Protein AF-A0A842LHS6-F1 (afdb_monomer_lite)

Secondary structure (DSSP, 8-state):
---GGGGGG--SS----STTEETTEEGGGGHHHHHHHHHTT-HHHHHHHHHHHHHHHHHHHHHHT-PPPHHHHHHHHHHHHHHT-HHHHHHHHHHHT-

pLDDT: mean 85.71, std 18.54, range [38.88, 98.38]

Sequence (98 aa):
MRTFRDYGNYARGESMQGPGFLRGKHYTEYVEEVQNLKRTGRLDEAEKLLLKLVEAVEAEARAQGWGVAPWYYEQLAIIYRKRKDYAAEVAILKRYMS

Foldseek 3Di:
DDDPPVVPPPPDDDQPDAQQDDRSDGLVVCPVVLVVCVVVVVLVVSLVSLVVNQVSQVRNCVVVVHAGDCVSLVSQLVSCVVVVVVVSNVVSVVVNVD

Structure (mmCIF, N/CA/C/O backbone):
data_AF-A0A842LHS6-F1
#
_entry.id   AF-A0A842LHS6-F1
#
loop_
_atom_site.group_PDB
_atom_site.id
_atom_site.type_symbol
_atom_site.label_atom_id
_atom_site.label_alt_id
_atom_site.label_comp_id
_atom_site.label_asym_id
_atom_site.label_entity_id
_atom_site.label_seq_id
_atom_site.pdbx_PDB_ins_code
_atom_site.Cartn_x
_atom_site.Cartn_y
_atom_site.Cartn_z
_atom_site.occupancy
_atom_site.B_iso_or_equiv
_atom_site.auth_seq_id
_atom_site.auth_comp_id
_atom_site.auth_asym_id
_atom_site.auth_atom_id
_atom_site.pdbx_PDB_model_num
ATOM 1 N N . MET A 1 1 ? 26.429 -2.969 -8.461 1.00 38.88 1 MET A N 1
ATOM 2 C CA . MET A 1 1 ? 25.440 -2.593 -7.430 1.00 38.88 1 MET A CA 1
ATOM 3 C C . MET A 1 1 ? 25.298 -1.078 -7.485 1.00 38.88 1 MET A C 1
ATOM 5 O O . MET A 1 1 ? 26.227 -0.392 -7.082 1.00 38.88 1 MET A O 1
ATOM 9 N N . ARG A 1 2 ? 24.254 -0.557 -8.142 1.00 41.84 2 ARG A N 1
ATOM 10 C CA . ARG A 1 2 ? 24.087 0.893 -8.357 1.00 41.84 2 ARG A CA 1
ATOM 11 C C . ARG A 1 2 ? 23.369 1.493 -7.153 1.00 41.84 2 ARG A C 1
ATOM 13 O O . ARG A 1 2 ? 22.355 0.953 -6.722 1.00 41.84 2 ARG A O 1
ATOM 20 N N . THR A 1 3 ? 23.953 2.529 -6.565 1.00 39.41 3 THR A N 1
ATOM 21 C CA . THR A 1 3 ? 23.473 3.155 -5.329 1.00 39.41 3 THR A CA 1
ATOM 22 C C . THR A 1 3 ? 22.676 4.419 -5.647 1.00 39.41 3 THR A C 1
ATOM 24 O O . THR A 1 3 ? 22.804 5.005 -6.718 1.00 39.41 3 THR A O 1
ATOM 27 N N . PHE A 1 4 ? 21.861 4.846 -4.680 1.00 46.59 4 PHE A N 1
ATOM 28 C CA . PHE A 1 4 ? 20.936 5.993 -4.672 1.00 46.59 4 PHE A CA 1
ATOM 29 C C . PHE A 1 4 ? 21.477 7.325 -5.252 1.00 46.59 4 PHE A C 1
ATOM 31 O O . PHE A 1 4 ? 20.706 8.237 -5.534 1.00 46.59 4 PHE A O 1
ATOM 38 N N . ARG A 1 5 ? 22.792 7.447 -5.476 1.00 41.91 5 ARG A N 1
ATOM 39 C CA . ARG A 1 5 ? 23.451 8.632 -6.040 1.00 41.91 5 ARG A CA 1
ATOM 40 C C . ARG A 1 5 ? 23.254 8.803 -7.553 1.00 41.91 5 ARG A C 1
ATOM 42 O O . ARG A 1 5 ? 23.401 9.918 -8.043 1.00 41.91 5 ARG A O 1
ATOM 49 N N . ASP A 1 6 ? 22.866 7.748 -8.268 1.00 43.91 6 ASP A N 1
ATOM 50 C CA . ASP A 1 6 ? 22.688 7.786 -9.730 1.00 43.91 6 ASP A CA 1
ATOM 51 C C . ASP A 1 6 ? 21.351 8.416 -10.183 1.00 43.91 6 ASP A C 1
ATOM 53 O O . ASP A 1 6 ? 21.187 8.734 -11.358 1.00 43.91 6 ASP A O 1
ATOM 57 N N . TYR A 1 7 ? 20.406 8.673 -9.269 1.00 53.66 7 TYR A N 1
ATOM 58 C CA . TYR A 1 7 ? 19.126 9.328 -9.593 1.00 53.66 7 TYR A CA 1
ATOM 59 C C . TYR A 1 7 ? 19.205 10.864 -9.667 1.00 53.66 7 TYR A C 1
ATOM 61 O O . TYR A 1 7 ? 18.253 11.513 -10.094 1.00 53.66 7 TYR A O 1
ATOM 69 N N . GLY A 1 8 ? 20.338 11.468 -9.295 1.00 43.25 8 GLY A N 1
ATOM 70 C CA . GLY A 1 8 ? 20.514 12.926 -9.235 1.00 43.25 8 GLY A CA 1
ATOM 71 C C . GLY A 1 8 ? 20.730 13.642 -10.577 1.00 43.25 8 GLY A C 1
ATOM 72 O O . GLY A 1 8 ? 21.067 14.821 -10.561 1.00 43.25 8 GLY A O 1
ATOM 73 N N . ASN A 1 9 ? 20.585 12.966 -11.724 1.00 42.94 9 ASN A N 1
ATOM 74 C CA . ASN A 1 9 ? 20.978 13.500 -13.040 1.00 42.94 9 ASN A CA 1
ATOM 75 C C . ASN A 1 9 ? 19.923 13.360 -14.156 1.00 42.94 9 ASN A C 1
ATOM 77 O O . ASN A 1 9 ? 20.268 13.363 -15.334 1.00 42.94 9 ASN A O 1
ATOM 81 N N . TYR A 1 10 ? 18.631 13.293 -13.825 1.00 51.19 10 TYR A N 1
ATOM 82 C CA . TYR A 1 10 ? 17.553 13.375 -14.825 1.00 51.19 10 TYR A CA 1
ATOM 83 C C . TYR A 1 10 ? 16.900 14.760 -14.823 1.00 51.19 10 TYR A C 1
ATOM 85 O O . TYR A 1 10 ? 15.727 14.926 -14.503 1.00 51.19 10 TYR A O 1
ATOM 93 N N . ALA A 1 11 ? 17.673 15.784 -15.183 1.00 53.75 11 ALA A N 1
ATOM 94 C CA . ALA A 1 11 ? 17.123 17.082 -15.554 1.00 53.75 11 ALA A CA 1
ATOM 95 C C . ALA A 1 11 ? 16.972 17.148 -17.081 1.00 53.75 11 ALA A C 1
ATOM 97 O O . ALA A 1 11 ? 17.951 17.439 -17.767 1.00 53.75 11 ALA A O 1
ATOM 98 N N . ARG A 1 12 ? 15.759 16.874 -17.594 1.00 45.34 12 ARG A N 1
ATOM 99 C CA . ARG A 1 12 ? 15.101 17.533 -18.751 1.00 45.34 12 ARG A CA 1
ATOM 100 C C . ARG A 1 12 ? 13.874 16.734 -19.223 1.00 45.34 12 ARG A C 1
ATOM 102 O O . ARG A 1 12 ? 14.008 15.705 -19.862 1.00 45.34 12 ARG A O 1
ATOM 109 N N . GLY A 1 13 ? 12.683 17.274 -18.965 1.00 40.09 13 GLY A N 1
ATOM 110 C CA . GLY A 1 13 ? 11.588 17.336 -19.946 1.00 40.09 13 GLY A CA 1
ATOM 111 C C . GLY A 1 13 ? 10.873 16.065 -20.419 1.00 40.09 13 GLY A C 1
ATOM 112 O O . GLY A 1 13 ? 9.929 16.213 -21.189 1.00 40.09 13 GLY A O 1
ATOM 113 N N . GLU A 1 14 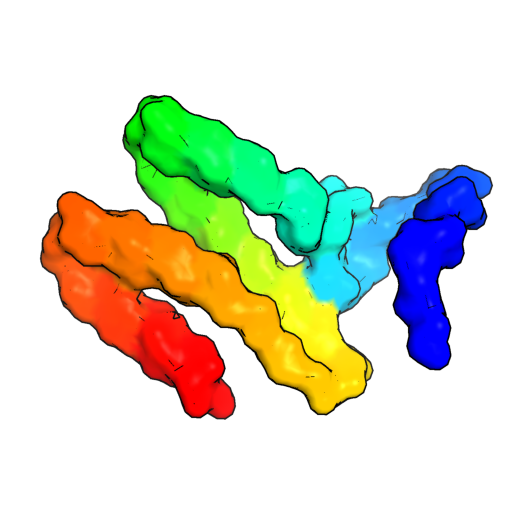? 11.234 14.863 -19.982 1.00 44.41 14 GLU A N 1
ATOM 114 C CA . GLU A 1 14 ? 10.473 13.653 -20.304 1.00 44.41 14 GLU A CA 1
ATOM 115 C C . GLU A 1 14 ? 9.601 13.254 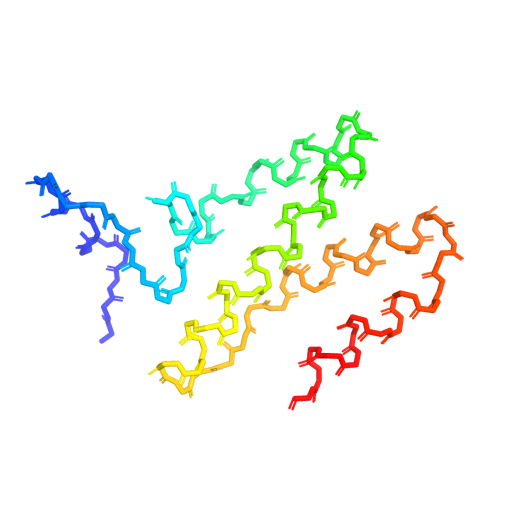-19.117 1.00 44.41 14 GLU A C 1
ATOM 117 O O . GLU A 1 14 ? 10.048 13.142 -17.976 1.00 44.41 14 GLU A O 1
ATOM 122 N N . SER A 1 15 ? 8.310 13.088 -19.383 1.00 48.28 15 SER A N 1
ATOM 123 C CA . SER A 1 15 ? 7.369 12.519 -18.429 1.00 48.28 15 SER A CA 1
ATOM 124 C C . SER A 1 15 ? 7.907 11.154 -17.988 1.00 48.28 15 SER A C 1
ATOM 126 O O . SER A 1 15 ? 7.972 10.238 -18.802 1.00 48.28 15 SER A O 1
ATOM 128 N N . MET A 1 16 ? 8.336 11.031 -16.724 1.00 59.34 16 MET A N 1
ATOM 129 C CA . MET A 1 16 ? 8.805 9.772 -16.132 1.00 59.34 16 MET A CA 1
ATOM 130 C C . MET A 1 16 ? 7.648 8.765 -16.121 1.00 59.34 16 MET A C 1
ATOM 132 O O . MET A 1 16 ? 6.854 8.690 -15.183 1.00 59.34 16 MET A O 1
ATOM 136 N N . GLN A 1 17 ? 7.510 8.052 -17.234 1.00 63.94 17 GLN A N 1
ATOM 137 C CA . GLN A 1 17 ? 6.508 7.033 -17.497 1.00 63.94 17 GLN A CA 1
ATOM 138 C C . GLN A 1 17 ? 7.243 5.700 -17.614 1.00 63.94 17 GLN A C 1
ATOM 140 O O . GLN A 1 17 ? 8.136 5.549 -18.444 1.00 63.94 17 GLN A O 1
ATOM 145 N N . GLY A 1 18 ? 6.891 4.737 -16.767 1.00 76.50 18 GLY A N 1
ATOM 146 C CA . GLY A 1 18 ? 7.520 3.422 -16.785 1.00 76.50 18 GLY A CA 1
ATOM 147 C C . GLY A 1 18 ? 7.150 2.563 -15.576 1.00 76.50 18 GLY A C 1
ATOM 148 O O . GLY A 1 18 ? 6.491 3.046 -14.651 1.00 76.50 18 GLY A O 1
ATOM 149 N N . PRO A 1 19 ? 7.563 1.284 -15.575 1.00 82.69 19 PRO A N 1
ATOM 150 C CA . PRO A 1 19 ? 7.425 0.401 -14.420 1.00 82.69 19 PRO A CA 1
ATOM 151 C C . PRO A 1 19 ? 7.999 1.058 -13.155 1.00 82.69 19 PRO A C 1
ATOM 153 O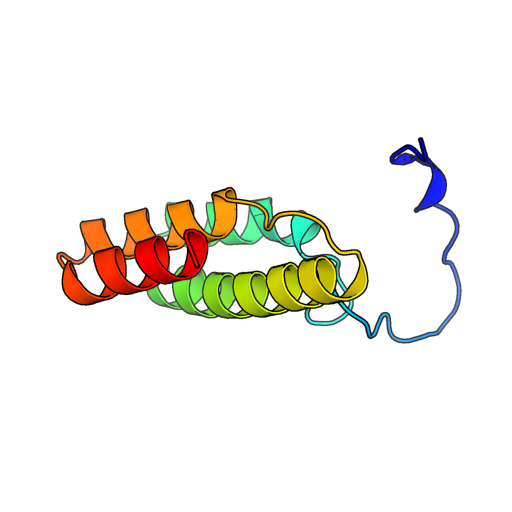 O . PRO A 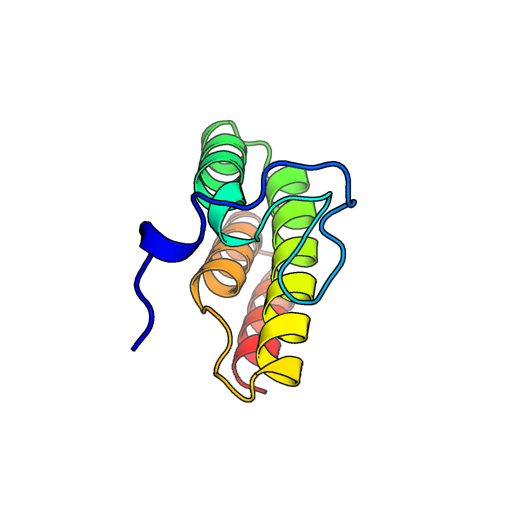1 19 ? 9.070 1.653 -13.214 1.00 82.69 19 PRO A O 1
ATOM 156 N N . GLY A 1 20 ? 7.283 0.993 -12.030 1.00 85.62 20 GLY A N 1
ATOM 157 C CA . GLY A 1 20 ? 7.704 1.626 -10.772 1.00 85.62 20 GLY A CA 1
ATOM 158 C C . GLY A 1 20 ? 7.343 3.111 -10.620 1.00 85.62 20 GLY A C 1
ATOM 159 O O . GLY A 1 20 ? 7.526 3.676 -9.541 1.00 85.62 20 GLY A O 1
ATOM 160 N N . PHE A 1 21 ? 6.771 3.753 -11.643 1.00 88.31 21 PHE A N 1
ATOM 161 C CA . PHE A 1 21 ? 6.363 5.157 -11.566 1.00 88.31 21 PHE A CA 1
ATOM 162 C C . PHE A 1 21 ? 4.845 5.313 -11.477 1.00 88.31 21 PHE A C 1
ATOM 164 O O . PHE A 1 21 ? 4.080 4.733 -12.245 1.00 88.31 21 PHE A O 1
ATOM 171 N N . LEU A 1 22 ? 4.409 6.168 -10.556 1.00 89.25 22 LEU A N 1
ATOM 172 C CA . LEU A 1 22 ? 3.034 6.625 -10.420 1.00 89.25 22 LEU A CA 1
ATOM 173 C C . LEU A 1 22 ? 3.038 8.149 -10.546 1.00 89.25 22 LEU A C 1
ATOM 175 O O . LEU A 1 22 ? 3.758 8.822 -9.824 1.00 89.25 22 LEU A O 1
ATOM 179 N N . ARG A 1 23 ? 2.243 8.712 -11.467 1.00 88.25 23 ARG A N 1
ATOM 180 C CA . ARG A 1 23 ? 2.105 10.176 -11.660 1.00 88.25 23 ARG A CA 1
ATOM 181 C C . ARG A 1 23 ? 3.452 10.926 -11.764 1.00 88.25 23 ARG A C 1
ATOM 183 O O . ARG A 1 23 ? 3.578 12.038 -11.257 1.00 88.25 23 ARG A O 1
ATOM 190 N N . GLY A 1 24 ? 4.445 10.318 -12.417 1.00 86.94 24 GLY A N 1
ATOM 191 C CA . GLY A 1 24 ? 5.770 10.912 -12.621 1.00 86.94 24 GLY A CA 1
ATOM 192 C C . GLY A 1 24 ? 6.719 10.838 -11.420 1.00 86.94 24 GLY A C 1
ATOM 193 O O . GLY A 1 24 ? 7.791 11.426 -11.490 1.00 86.94 24 GLY A O 1
ATOM 194 N N . LYS A 1 25 ? 6.350 10.136 -10.342 1.00 89.19 25 LYS A N 1
ATOM 195 C CA . LYS A 1 25 ? 7.208 9.883 -9.175 1.00 89.19 25 LYS A CA 1
ATOM 196 C C . LYS A 1 25 ? 7.412 8.388 -8.971 1.00 89.19 25 LYS A C 1
ATOM 198 O O . LYS A 1 25 ? 6.510 7.593 -9.250 1.00 89.19 25 LYS A O 1
ATOM 203 N N . HIS A 1 26 ? 8.574 8.002 -8.465 1.00 89.94 26 HIS A N 1
ATOM 204 C CA . HIS A 1 26 ? 8.855 6.614 -8.123 1.00 89.94 26 HIS A CA 1
ATOM 205 C C . HIS A 1 26 ? 8.023 6.182 -6.905 1.00 89.94 26 HIS A C 1
ATOM 207 O O . HIS A 1 26 ? 7.775 6.985 -6.002 1.00 89.94 26 HIS A O 1
ATOM 213 N N . TYR A 1 27 ? 7.593 4.916 -6.833 1.00 88.12 27 TYR A N 1
ATOM 214 C CA . TYR A 1 27 ? 6.700 4.453 -5.757 1.00 88.12 27 TYR A CA 1
ATOM 215 C C . TYR A 1 27 ? 7.268 4.694 -4.345 1.00 88.12 27 TYR A C 1
ATOM 217 O O . TYR A 1 27 ? 6.510 4.968 -3.416 1.00 88.12 27 TYR A O 1
ATOM 225 N N . THR A 1 28 ? 8.597 4.671 -4.181 1.00 90.06 28 THR A N 1
ATOM 226 C CA . THR A 1 28 ? 9.271 4.940 -2.896 1.00 90.06 28 THR A CA 1
ATOM 227 C C . THR A 1 28 ? 9.072 6.365 -2.386 1.00 90.06 28 THR A C 1
ATOM 229 O O . THR A 1 28 ? 9.163 6.598 -1.185 1.00 90.06 28 THR A O 1
ATOM 232 N N . GLU A 1 29 ? 8.786 7.324 -3.267 1.00 92.56 29 GLU A N 1
ATOM 233 C CA . GLU A 1 29 ? 8.570 8.726 -2.892 1.00 92.56 29 GLU A CA 1
ATOM 234 C C . GLU A 1 29 ? 7.203 8.957 -2.228 1.00 92.56 29 GLU A C 1
ATOM 236 O O . GLU A 1 29 ? 6.977 9.991 -1.606 1.00 92.56 29 GLU A O 1
ATOM 241 N N . TYR A 1 30 ? 6.288 7.987 -2.313 1.00 94.56 30 TYR A N 1
ATOM 242 C CA . TYR A 1 30 ? 4.943 8.089 -1.743 1.00 94.56 30 TYR A CA 1
ATOM 243 C C . TYR A 1 30 ? 4.836 7.594 -0.297 1.00 94.56 30 TYR A C 1
ATOM 245 O O . TYR A 1 30 ? 3.763 7.680 0.302 1.00 94.56 30 TYR A O 1
ATOM 253 N N . VAL A 1 31 ? 5.924 7.082 0.287 1.00 94.31 31 VAL A N 1
ATOM 254 C CA . VAL A 1 31 ? 5.917 6.514 1.645 1.00 94.31 31 VAL A CA 1
ATOM 255 C C . VAL A 1 31 ? 5.435 7.538 2.676 1.00 94.31 31 VAL A C 1
ATOM 257 O O . VAL A 1 31 ? 4.564 7.225 3.490 1.00 94.31 31 VAL A O 1
ATOM 260 N N . GLU A 1 32 ? 5.946 8.768 2.622 1.00 94.56 32 GLU A N 1
ATOM 261 C CA . GLU A 1 32 ? 5.545 9.836 3.545 1.00 94.56 32 GLU A CA 1
ATOM 262 C C . GLU A 1 32 ? 4.077 10.245 3.347 1.00 94.56 32 GLU A C 1
ATOM 264 O O . GLU A 1 32 ? 3.340 10.421 4.320 1.00 94.56 32 GLU A O 1
ATOM 269 N N . GLU A 1 33 ? 3.609 10.315 2.097 1.00 97.06 33 GLU A N 1
ATOM 270 C CA . GLU A 1 33 ? 2.216 10.641 1.775 1.00 97.06 33 GLU A CA 1
ATOM 271 C C . GLU A 1 33 ? 1.252 9.590 2.344 1.00 97.06 33 GLU A C 1
ATOM 273 O O . GLU A 1 33 ? 0.281 9.937 3.022 1.00 97.06 33 GLU A O 1
ATOM 278 N N . VAL A 1 34 ? 1.561 8.301 2.162 1.00 97.00 34 VAL A N 1
ATOM 279 C CA . VAL A 1 34 ? 0.796 7.191 2.750 1.00 97.00 34 VAL A CA 1
ATOM 280 C C . VAL A 1 34 ? 0.761 7.302 4.274 1.00 97.00 34 VAL A C 1
ATOM 282 O O . VAL A 1 34 ? -0.308 7.184 4.881 1.00 97.00 34 VAL A O 1
ATOM 285 N N . GLN A 1 35 ? 1.910 7.543 4.914 1.00 96.25 35 GLN A N 1
ATOM 286 C CA . GLN A 1 35 ? 1.977 7.694 6.369 1.00 96.25 35 GLN A CA 1
ATOM 287 C C . GLN A 1 35 ? 1.126 8.874 6.851 1.00 96.25 35 GLN A C 1
ATOM 289 O O . GLN A 1 35 ? 0.384 8.739 7.827 1.00 96.25 35 GLN A O 1
ATOM 294 N N . ASN A 1 36 ? 1.165 10.006 6.146 1.00 97.94 36 ASN A N 1
ATOM 295 C CA . ASN A 1 36 ? 0.383 11.185 6.493 1.00 97.94 36 ASN A CA 1
ATOM 296 C C . ASN A 1 36 ? -1.129 10.960 6.332 1.00 97.94 36 ASN A C 1
ATOM 298 O O . ASN A 1 36 ? -1.899 11.317 7.227 1.00 97.94 36 ASN A O 1
ATOM 302 N N . LEU A 1 37 ? -1.570 10.317 5.245 1.00 98.06 37 LEU A N 1
ATOM 303 C CA . LEU A 1 37 ? -2.980 9.960 5.043 1.00 98.06 37 LEU A CA 1
ATOM 304 C C . LEU A 1 37 ? -3.481 9.036 6.159 1.00 98.06 37 LEU A C 1
ATOM 306 O O . LEU A 1 37 ? -4.543 9.268 6.737 1.00 98.06 37 LEU A O 1
ATOM 310 N N . LYS A 1 38 ? -2.680 8.033 6.538 1.00 96.44 38 LYS A N 1
ATOM 311 C CA . LYS A 1 38 ? -3.018 7.131 7.646 1.00 96.44 38 LYS A CA 1
ATOM 312 C C . LYS A 1 38 ? -3.088 7.857 8.988 1.00 96.44 38 LYS A C 1
ATOM 314 O O . LYS A 1 38 ? -4.024 7.629 9.752 1.00 96.44 38 LYS A O 1
ATOM 319 N N . ARG A 1 39 ? -2.119 8.729 9.280 1.00 96.25 39 ARG A N 1
ATOM 320 C CA . ARG A 1 39 ? -2.054 9.505 10.530 1.00 96.25 39 ARG A CA 1
ATOM 321 C C . ARG A 1 39 ? -3.219 10.485 10.666 1.00 96.25 39 ARG A C 1
ATOM 323 O O . ARG A 1 39 ? -3.700 10.700 11.771 1.00 96.25 39 ARG A O 1
ATOM 330 N N . THR A 1 40 ? -3.685 11.049 9.555 1.00 97.12 40 THR A N 1
ATOM 331 C CA . THR A 1 40 ? -4.824 11.982 9.516 1.00 97.12 40 THR A CA 1
ATOM 332 C C . THR A 1 40 ? -6.184 11.285 9.402 1.00 97.12 40 THR A C 1
ATOM 334 O O . THR A 1 40 ? -7.202 11.953 9.257 1.00 97.12 40 THR A O 1
ATOM 337 N N . GLY A 1 41 ? -6.231 9.949 9.475 1.00 95.81 41 GLY A N 1
ATOM 338 C CA . GLY A 1 41 ? -7.479 9.180 9.427 1.00 95.81 41 GLY A CA 1
ATOM 339 C C . GLY A 1 41 ? -8.112 9.073 8.036 1.00 95.81 41 GLY A C 1
ATOM 340 O O . GLY A 1 41 ? -9.181 8.481 7.903 1.00 95.81 41 GLY A O 1
ATOM 341 N N . ARG A 1 42 ? -7.449 9.571 6.985 1.00 97.81 42 ARG A N 1
ATOM 342 C CA . ARG A 1 42 ? -7.904 9.512 5.584 1.00 97.81 42 ARG A CA 1
ATOM 343 C C . ARG A 1 42 ? -7.622 8.136 4.978 1.00 97.81 42 ARG A C 1
ATOM 345 O O . ARG A 1 42 ? -6.905 7.996 3.989 1.00 97.81 42 ARG A O 1
ATOM 352 N N . LEU A 1 43 ? -8.164 7.096 5.611 1.00 97.12 43 LEU A N 1
ATOM 353 C CA . LEU A 1 43 ? -7.866 5.704 5.275 1.00 97.12 43 LEU A CA 1
ATOM 354 C C . LEU A 1 43 ? -8.344 5.320 3.867 1.00 97.12 43 LEU A C 1
ATOM 356 O O . LEU A 1 43 ? -7.682 4.521 3.213 1.00 97.12 43 LEU A O 1
ATOM 360 N N . ASP A 1 44 ? -9.451 5.891 3.377 1.00 97.75 44 ASP A N 1
ATOM 361 C CA . ASP A 1 44 ? -9.972 5.604 2.026 1.00 97.75 44 ASP A CA 1
ATOM 362 C C . ASP A 1 44 ? -9.005 6.090 0.943 1.00 97.75 44 ASP A C 1
ATOM 364 O O . ASP A 1 44 ? -8.819 5.459 -0.095 1.00 97.75 44 ASP A O 1
ATOM 368 N N . GLU A 1 45 ? -8.361 7.224 1.193 1.00 97.94 45 GLU A N 1
ATOM 369 C CA . GLU A 1 45 ? -7.380 7.794 0.278 1.00 97.94 45 GLU A CA 1
ATOM 370 C C . GLU A 1 45 ? -6.045 7.072 0.370 1.00 97.94 45 GLU A C 1
ATOM 372 O O . GLU A 1 45 ? -5.434 6.802 -0.663 1.00 97.94 45 GLU A O 1
ATOM 377 N N . ALA A 1 46 ? -5.631 6.698 1.586 1.00 97.88 46 ALA A N 1
ATOM 378 C CA . ALA A 1 46 ? -4.455 5.863 1.790 1.00 97.88 46 ALA A CA 1
ATOM 379 C C . ALA A 1 46 ? -4.588 4.533 1.034 1.00 97.88 46 ALA A C 1
ATOM 381 O O . ALA A 1 46 ? -3.657 4.138 0.341 1.00 97.88 46 ALA A O 1
ATOM 382 N N . GLU A 1 47 ? -5.747 3.876 1.110 1.00 98.25 47 GLU A N 1
ATOM 383 C CA . GLU A 1 47 ? -6.024 2.646 0.367 1.00 98.25 47 GLU A CA 1
ATOM 384 C C . GLU A 1 47 ? -5.939 2.859 -1.148 1.00 98.25 47 GLU A C 1
ATOM 386 O O . GLU A 1 47 ? -5.204 2.148 -1.830 1.00 98.25 47 GLU A O 1
ATOM 391 N N . LYS A 1 48 ? -6.641 3.867 -1.684 1.00 98.19 48 LYS A N 1
ATOM 392 C CA . LYS A 1 48 ? -6.620 4.166 -3.125 1.00 98.19 48 LYS A CA 1
ATOM 393 C C . LYS A 1 48 ? -5.212 4.460 -3.636 1.00 98.19 48 LYS A C 1
ATOM 395 O O . LYS A 1 48 ? -4.892 4.099 -4.768 1.00 98.19 48 LYS A O 1
ATOM 400 N N . LEU A 1 49 ? -4.390 5.145 -2.841 1.00 97.75 49 LEU A N 1
ATOM 401 C CA . LEU A 1 49 ? -2.993 5.399 -3.176 1.00 97.75 49 LEU A CA 1
ATOM 402 C C . LEU A 1 49 ? -2.181 4.100 -3.132 1.00 97.75 49 LEU A C 1
ATOM 404 O O . LEU A 1 49 ? -1.496 3.782 -4.099 1.00 97.75 49 LEU A O 1
ATOM 408 N N . LEU A 1 50 ? -2.299 3.325 -2.054 1.00 97.81 50 LEU A N 1
ATOM 409 C CA . LEU A 1 50 ? -1.574 2.069 -1.876 1.00 97.81 50 LEU A CA 1
ATOM 410 C C . LEU A 1 50 ? -1.876 1.039 -2.967 1.00 97.81 50 LEU A C 1
ATOM 412 O O . LEU A 1 50 ? -0.945 0.402 -3.445 1.00 97.81 50 LEU A O 1
ATOM 416 N N . LEU A 1 51 ? -3.128 0.906 -3.410 1.00 98.06 51 LEU A N 1
ATOM 417 C CA . LEU A 1 51 ? -3.484 0.001 -4.510 1.00 98.06 51 LEU A CA 1
ATOM 418 C C . LEU A 1 51 ? -2.750 0.364 -5.810 1.00 98.06 51 LEU A C 1
ATOM 420 O O . LEU A 1 51 ? -2.216 -0.512 -6.484 1.00 98.06 51 LEU A O 1
ATOM 424 N N . LYS A 1 52 ? -2.634 1.660 -6.120 1.00 97.00 52 LYS A N 1
ATOM 425 C CA . LYS A 1 52 ? -1.869 2.136 -7.285 1.00 97.00 52 LYS A CA 1
ATOM 426 C C . LYS A 1 52 ? -0.367 1.917 -7.123 1.00 97.00 52 LYS A C 1
ATOM 428 O O . LYS A 1 52 ? 0.324 1.638 -8.097 1.00 97.00 52 LYS A O 1
ATOM 433 N N . LEU A 1 53 ? 0.150 2.050 -5.902 1.00 95.69 53 LEU A N 1
ATOM 434 C CA . LEU A 1 53 ? 1.558 1.771 -5.611 1.00 95.69 53 LEU A CA 1
ATOM 435 C C . LEU A 1 53 ? 1.868 0.278 -5.739 1.00 95.69 53 LEU A C 1
ATOM 437 O O . LEU A 1 53 ? 2.909 -0.062 -6.287 1.00 95.69 53 LEU A O 1
ATOM 441 N N . VAL A 1 54 ? 0.956 -0.604 -5.319 1.00 96.12 54 VAL A N 1
ATOM 442 C CA . VAL A 1 54 ? 1.064 -2.053 -5.550 1.00 96.12 54 VAL A CA 1
ATOM 443 C C . VAL A 1 54 ? 1.170 -2.352 -7.045 1.00 96.12 54 VAL A C 1
ATOM 445 O O . VAL A 1 54 ? 2.083 -3.062 -7.452 1.00 96.12 54 VAL A O 1
ATOM 448 N N . GLU A 1 55 ? 0.313 -1.757 -7.878 1.00 94.50 55 GLU A N 1
ATOM 449 C CA . GLU A 1 55 ? 0.390 -1.924 -9.337 1.00 94.50 55 GLU A CA 1
ATOM 450 C C . GLU A 1 55 ? 1.738 -1.456 -9.912 1.00 94.50 55 GLU A C 1
ATOM 452 O O . GLU A 1 55 ? 2.328 -2.150 -10.743 1.00 94.50 55 GLU A O 1
ATOM 457 N N . ALA A 1 56 ? 2.252 -0.310 -9.450 1.00 92.75 56 ALA A N 1
ATOM 458 C CA . ALA A 1 56 ? 3.542 0.223 -9.890 1.00 92.75 56 ALA A CA 1
ATOM 459 C C . ALA A 1 56 ? 4.717 -0.684 -9.482 1.00 92.75 56 ALA A C 1
ATOM 461 O O . ALA A 1 56 ? 5.591 -0.959 -10.307 1.00 92.75 56 ALA A O 1
ATOM 462 N N . VAL A 1 57 ? 4.715 -1.176 -8.239 1.00 92.69 57 VAL A N 1
ATOM 463 C CA . VAL A 1 57 ? 5.733 -2.091 -7.699 1.00 92.69 57 VAL A CA 1
ATOM 464 C C . VAL A 1 57 ? 5.711 -3.426 -8.432 1.00 92.69 57 VAL A C 1
ATOM 466 O O . VAL A 1 57 ? 6.759 -3.935 -8.809 1.00 92.69 57 VAL A O 1
ATOM 469 N N . GLU A 1 58 ? 4.532 -3.992 -8.683 1.00 93.19 58 GLU A N 1
ATOM 470 C CA . GLU A 1 58 ? 4.406 -5.229 -9.457 1.00 93.19 58 GLU A CA 1
ATOM 471 C C . GLU A 1 58 ? 4.859 -5.057 -10.906 1.00 93.19 58 GLU A C 1
ATOM 473 O O . GLU A 1 58 ? 5.469 -5.961 -11.475 1.00 93.19 58 GLU A O 1
ATOM 478 N N . ALA A 1 59 ? 4.556 -3.913 -11.525 1.00 91.19 59 ALA A N 1
ATOM 479 C CA . ALA A 1 59 ? 5.028 -3.623 -12.871 1.00 91.19 59 ALA A CA 1
ATOM 480 C C . ALA A 1 59 ? 6.560 -3.584 -12.914 1.00 91.19 59 ALA A C 1
ATOM 482 O O . ALA A 1 59 ? 7.151 -4.183 -13.812 1.00 91.19 59 ALA A O 1
ATOM 483 N N . GLU A 1 60 ? 7.197 -2.927 -11.940 1.00 88.50 60 GLU A N 1
ATOM 484 C CA . GLU A 1 60 ? 8.657 -2.910 -11.823 1.00 88.50 60 GLU A CA 1
ATOM 485 C C . GLU A 1 60 ? 9.221 -4.312 -11.583 1.00 88.50 60 GLU A C 1
ATOM 487 O O . GLU A 1 60 ? 10.117 -4.744 -12.307 1.00 88.50 60 GLU A O 1
ATOM 492 N N . ALA A 1 61 ? 8.659 -5.046 -10.623 1.00 90.25 61 ALA A N 1
ATOM 493 C CA . ALA A 1 61 ? 9.072 -6.402 -10.284 1.00 90.25 61 ALA A CA 1
ATOM 494 C C . ALA A 1 61 ? 9.007 -7.340 -11.498 1.00 90.25 61 ALA A C 1
ATOM 496 O O . ALA A 1 61 ? 9.965 -8.063 -11.763 1.00 90.25 61 ALA A O 1
ATOM 497 N N . ARG A 1 62 ? 7.933 -7.272 -12.300 1.00 90.62 62 ARG A N 1
ATOM 498 C CA . ARG A 1 62 ? 7.812 -8.033 -13.557 1.00 90.62 62 ARG A CA 1
ATOM 499 C C . ARG A 1 62 ? 8.857 -7.630 -14.595 1.00 90.62 62 ARG A C 1
ATOM 501 O O . ARG A 1 62 ? 9.359 -8.495 -15.304 1.00 90.62 62 ARG A O 1
ATOM 508 N N . ALA A 1 63 ? 9.179 -6.342 -14.697 1.00 88.69 63 ALA A N 1
ATOM 509 C CA . ALA A 1 63 ? 10.165 -5.846 -15.655 1.00 88.69 63 ALA A CA 1
ATOM 510 C C . ALA A 1 63 ? 11.609 -6.204 -15.260 1.00 88.69 63 ALA A C 1
ATOM 512 O O . ALA A 1 63 ? 12.434 -6.460 -16.133 1.00 88.69 63 ALA A O 1
ATOM 513 N N . GLN A 1 64 ? 11.914 -6.222 -13.959 1.00 86.06 64 GLN A N 1
ATOM 514 C CA . GLN A 1 64 ? 13.266 -6.454 -13.436 1.00 86.06 64 GLN A CA 1
ATOM 515 C C . GLN A 1 64 ? 13.513 -7.906 -12.989 1.00 86.06 64 GLN A C 1
ATOM 517 O O . GLN A 1 64 ? 14.662 -8.302 -12.799 1.00 86.06 64 GLN A O 1
ATOM 522 N N . GLY A 1 65 ? 12.456 -8.711 -12.836 1.00 84.38 65 GLY A N 1
ATOM 523 C CA . GLY A 1 65 ? 12.528 -10.091 -12.349 1.00 84.38 65 GLY A CA 1
ATOM 524 C C . GLY A 1 65 ? 12.844 -10.202 -10.854 1.00 84.38 65 GLY A C 1
ATOM 525 O O . GLY A 1 65 ? 13.444 -11.187 -10.428 1.00 84.38 65 GLY A O 1
ATOM 526 N N . TRP A 1 66 ? 12.514 -9.177 -10.064 1.00 83.31 66 TRP A N 1
ATOM 527 C CA . TRP A 1 66 ? 12.794 -9.112 -8.622 1.00 83.31 66 TRP A CA 1
ATOM 528 C C . TRP A 1 66 ? 11.517 -9.297 -7.794 1.00 83.31 66 TRP A C 1
ATOM 530 O O . TRP A 1 66 ? 10.409 -9.274 -8.324 1.00 83.31 66 TRP A O 1
ATOM 540 N N . GLY A 1 67 ? 11.669 -9.482 -6.481 1.00 84.19 67 GLY A N 1
ATOM 541 C CA . GLY A 1 67 ? 10.537 -9.533 -5.552 1.00 84.19 67 GLY A CA 1
ATOM 542 C C . GLY A 1 67 ? 9.852 -8.172 -5.380 1.00 84.19 67 GLY A C 1
ATOM 543 O O . GLY A 1 67 ? 10.478 -7.123 -5.532 1.00 84.19 67 GLY A O 1
ATOM 544 N N . VAL A 1 68 ? 8.565 -8.190 -5.030 1.00 89.38 68 VAL A N 1
ATOM 545 C CA . VAL A 1 68 ? 7.789 -6.978 -4.729 1.00 89.38 68 VAL A CA 1
ATOM 546 C C . VAL A 1 68 ? 8.088 -6.459 -3.320 1.00 89.38 68 VAL A C 1
ATOM 548 O O . VAL A 1 68 ? 8.317 -7.232 -2.391 1.00 89.38 68 VAL A O 1
ATOM 551 N N . ALA A 1 69 ? 8.054 -5.139 -3.132 1.00 89.88 69 ALA A N 1
ATOM 552 C CA . ALA A 1 69 ? 8.252 -4.534 -1.818 1.00 89.88 69 ALA A CA 1
ATOM 553 C C . ALA A 1 69 ? 7.065 -4.855 -0.873 1.00 89.88 69 ALA A C 1
ATOM 555 O O . ALA A 1 69 ? 5.949 -4.395 -1.138 1.00 89.88 69 ALA A O 1
ATOM 556 N N . PRO A 1 70 ? 7.276 -5.577 0.251 1.00 92.25 70 PRO A N 1
ATOM 557 C CA . PRO A 1 70 ? 6.193 -6.039 1.133 1.00 92.25 70 PRO A CA 1
ATOM 558 C C . PRO A 1 70 ? 5.406 -4.906 1.787 1.00 92.25 70 PRO A C 1
ATOM 560 O O . PRO A 1 70 ? 4.200 -5.022 2.005 1.00 92.25 70 PRO A O 1
ATOM 563 N N . TRP A 1 71 ? 6.075 -3.784 2.063 1.00 94.94 71 TRP A N 1
ATOM 564 C CA . TRP A 1 71 ? 5.527 -2.695 2.866 1.00 94.94 71 TRP A CA 1
ATOM 565 C C . TRP A 1 71 ? 4.162 -2.197 2.365 1.00 94.94 71 TRP A C 1
ATOM 567 O O . TRP A 1 71 ? 3.270 -1.953 3.175 1.00 94.94 71 TRP A O 1
ATOM 577 N N . TYR A 1 72 ? 3.954 -2.095 1.046 1.00 96.44 72 TYR A N 1
ATOM 578 C CA . TYR A 1 72 ? 2.692 -1.610 0.468 1.00 96.44 72 TYR A CA 1
ATOM 579 C C . TYR A 1 72 ? 1.515 -2.562 0.725 1.00 96.44 72 TYR A C 1
ATOM 581 O O . TYR A 1 72 ? 0.415 -2.110 1.052 1.00 96.44 72 TYR A O 1
ATOM 589 N N . TYR A 1 73 ? 1.758 -3.871 0.656 1.00 97.81 73 TYR A N 1
ATOM 590 C CA . TYR A 1 73 ? 0.766 -4.901 0.968 1.00 97.81 73 TYR A CA 1
ATOM 591 C C . TYR A 1 73 ? 0.444 -4.921 2.463 1.00 97.81 73 TYR A C 1
ATOM 593 O O . TYR A 1 73 ? -0.724 -4.973 2.848 1.00 97.81 73 TYR A O 1
ATOM 601 N N . GLU A 1 74 ? 1.465 -4.792 3.313 1.00 97.44 74 GLU A N 1
ATOM 602 C CA . GLU A 1 74 ? 1.291 -4.700 4.765 1.00 97.44 74 GLU A CA 1
ATOM 603 C C . GLU A 1 74 ? 0.463 -3.472 5.164 1.00 97.44 74 GLU A C 1
ATOM 605 O O . GLU A 1 74 ? -0.421 -3.564 6.018 1.00 97.44 74 GLU A O 1
ATOM 610 N N . GLN A 1 75 ? 0.700 -2.312 4.537 1.00 98.06 75 GLN A N 1
ATOM 611 C CA . GLN A 1 75 ? -0.080 -1.112 4.840 1.00 98.06 75 GLN A CA 1
ATOM 612 C C . GLN A 1 75 ? -1.559 -1.282 4.474 1.00 98.06 75 GLN A C 1
ATOM 614 O O . GLN A 1 75 ? -2.413 -0.837 5.246 1.00 98.06 75 GLN A O 1
ATOM 619 N N . LEU A 1 76 ? -1.865 -1.940 3.350 1.00 98.25 76 LEU A N 1
ATOM 620 C CA . LEU A 1 76 ? -3.238 -2.285 2.969 1.00 98.25 76 LEU A CA 1
ATOM 621 C C . LEU A 1 76 ? -3.869 -3.244 3.980 1.00 98.25 76 LEU A C 1
ATOM 623 O O . LEU A 1 76 ? -4.957 -2.963 4.479 1.00 98.25 76 LEU A O 1
ATOM 627 N N . ALA A 1 77 ? -3.162 -4.309 4.366 1.00 98.19 77 ALA A N 1
ATOM 628 C CA . ALA A 1 77 ? -3.634 -5.255 5.376 1.00 98.19 77 ALA A CA 1
ATOM 629 C C . ALA A 1 77 ? -3.969 -4.556 6.709 1.00 98.19 77 ALA A C 1
ATOM 631 O O . ALA A 1 77 ? -5.035 -4.779 7.283 1.00 98.19 77 ALA A O 1
ATOM 632 N N . ILE A 1 78 ? -3.123 -3.625 7.168 1.00 97.81 78 ILE A N 1
ATOM 633 C CA . ILE A 1 78 ? -3.377 -2.828 8.381 1.00 97.81 78 ILE A CA 1
ATOM 634 C C . ILE A 1 78 ? -4.643 -1.965 8.242 1.00 97.81 78 ILE A C 1
ATOM 636 O O . ILE A 1 78 ? -5.402 -1.834 9.207 1.00 97.81 78 ILE A O 1
ATOM 640 N N . ILE A 1 79 ? -4.870 -1.347 7.077 1.00 98.06 79 ILE A N 1
ATOM 641 C CA . ILE A 1 79 ? -6.073 -0.537 6.822 1.00 98.06 79 ILE A CA 1
ATOM 642 C C . ILE A 1 79 ? -7.324 -1.420 6.848 1.00 98.06 79 ILE A C 1
ATOM 644 O O . ILE A 1 79 ? -8.280 -1.096 7.558 1.00 98.06 79 ILE A O 1
ATOM 648 N N . TYR A 1 80 ? -7.300 -2.553 6.148 1.00 98.38 80 TYR A N 1
ATOM 649 C CA . TYR A 1 80 ? -8.420 -3.490 6.102 1.00 98.38 80 TYR A CA 1
ATOM 650 C C . TYR A 1 80 ? -8.751 -4.057 7.480 1.00 98.38 80 TYR A C 1
ATOM 652 O O . TYR A 1 80 ? -9.907 -4.017 7.910 1.00 98.38 80 TYR A O 1
ATOM 660 N N . ARG A 1 81 ? -7.730 -4.432 8.255 1.00 97.69 81 ARG A N 1
ATOM 661 C CA . ARG A 1 81 ? -7.912 -4.903 9.629 1.00 97.69 81 ARG A CA 1
ATOM 662 C C . ARG A 1 81 ? -8.541 -3.852 10.541 1.00 97.69 81 ARG A C 1
ATOM 664 O O . ARG A 1 81 ? -9.419 -4.182 11.336 1.00 97.69 81 ARG A O 1
ATOM 671 N N . LYS A 1 82 ? -8.148 -2.576 10.418 1.00 95.62 82 LYS A N 1
ATOM 672 C CA . LYS A 1 82 ? -8.765 -1.462 11.171 1.00 95.62 82 LYS A CA 1
ATOM 673 C C . LYS A 1 82 ? -10.256 -1.299 10.860 1.00 95.62 82 LYS A C 1
ATOM 675 O O . LYS A 1 82 ? -11.012 -0.927 11.753 1.00 95.62 82 LYS A O 1
ATOM 680 N N . ARG A 1 83 ? -10.676 -1.596 9.628 1.00 96.56 83 ARG A N 1
ATOM 681 C CA . ARG A 1 83 ? -12.085 -1.576 9.202 1.00 96.56 83 ARG A CA 1
ATOM 682 C C . ARG A 1 83 ? -12.835 -2.880 9.459 1.00 96.56 83 ARG A C 1
ATOM 684 O O . ARG A 1 83 ? -14.036 -2.927 9.219 1.00 96.56 83 ARG A O 1
ATOM 691 N N . LYS A 1 84 ? -12.152 -3.910 9.970 1.00 97.81 84 LYS A N 1
ATOM 692 C CA . LYS A 1 84 ? -12.670 -5.280 10.112 1.00 97.81 84 LYS A CA 1
ATOM 693 C C . LYS A 1 84 ? -13.065 -5.919 8.773 1.00 97.81 84 LYS A C 1
ATOM 695 O O . LYS A 1 84 ? -13.894 -6.825 8.744 1.00 97.81 84 LYS A O 1
ATOM 700 N N . ASP A 1 85 ? -12.454 -5.473 7.677 1.00 98.00 85 ASP A N 1
ATOM 701 C CA . ASP A 1 85 ? -12.601 -6.099 6.364 1.00 98.00 85 ASP A CA 1
ATOM 702 C C . ASP A 1 85 ? -11.567 -7.220 6.203 1.00 98.00 85 ASP A C 1
ATOM 704 O O . ASP A 1 85 ? -10.534 -7.086 5.546 1.00 98.00 85 ASP A O 1
ATOM 708 N N . TYR A 1 86 ? -11.822 -8.341 6.872 1.00 97.62 86 TYR A N 1
ATOM 709 C CA . TYR A 1 86 ? -10.902 -9.479 6.864 1.00 97.62 86 TYR A CA 1
ATOM 710 C C . TYR A 1 86 ? -10.813 -10.155 5.491 1.00 97.62 86 TYR A C 1
ATOM 712 O O . TYR A 1 86 ? -9.800 -10.778 5.174 1.00 97.62 86 TYR A O 1
ATOM 720 N N . ALA A 1 87 ? -11.856 -10.029 4.665 1.00 98.31 87 ALA A N 1
ATOM 721 C CA . ALA A 1 87 ? -11.852 -10.565 3.311 1.00 98.31 87 ALA A CA 1
ATOM 722 C C . ALA A 1 87 ? -10.817 -9.829 2.449 1.00 98.31 87 ALA A C 1
ATOM 724 O O . ALA A 1 87 ? -9.985 -10.479 1.811 1.00 98.31 87 ALA A O 1
ATOM 725 N N . ALA A 1 88 ? -10.813 -8.493 2.491 1.00 97.69 88 ALA A N 1
ATOM 726 C CA . ALA A 1 88 ? -9.827 -7.682 1.786 1.00 97.69 88 ALA A CA 1
ATOM 727 C C . ALA A 1 88 ? -8.405 -7.864 2.349 1.00 97.69 88 ALA A C 1
ATOM 729 O O . ALA A 1 88 ? -7.454 -7.979 1.574 1.00 97.69 88 ALA A O 1
ATOM 730 N N . GLU A 1 89 ? -8.253 -7.975 3.676 1.00 98.19 89 GLU A N 1
ATOM 731 C CA . GLU A 1 89 ? -6.963 -8.268 4.325 1.00 98.19 89 GLU A CA 1
ATOM 732 C C . GLU A 1 89 ? -6.350 -9.578 3.802 1.00 98.19 89 GLU A C 1
ATOM 734 O O . GLU A 1 89 ? -5.195 -9.611 3.376 1.00 98.19 89 GLU A O 1
ATOM 739 N N . VAL A 1 90 ? -7.130 -10.660 3.774 1.00 98.00 90 VAL A N 1
ATOM 740 C CA . VAL A 1 90 ? -6.654 -11.953 3.267 1.00 98.00 90 VAL A CA 1
ATOM 741 C C . VAL A 1 90 ? -6.378 -11.891 1.766 1.00 98.00 90 VAL A C 1
ATOM 743 O O . VAL A 1 90 ? -5.391 -12.466 1.308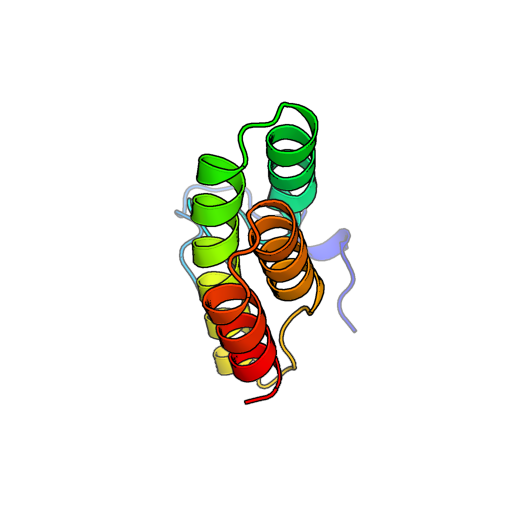 1.00 98.00 90 VAL A O 1
ATOM 746 N N . ALA A 1 91 ? -7.219 -11.202 0.991 1.00 97.94 91 ALA A N 1
ATOM 747 C CA . ALA A 1 91 ? -7.035 -11.076 -0.451 1.00 97.94 91 ALA A CA 1
ATOM 748 C C . ALA A 1 91 ? -5.708 -10.385 -0.803 1.00 97.94 91 ALA A C 1
ATOM 750 O O . ALA A 1 91 ? -4.970 -10.886 -1.654 1.00 97.94 91 ALA A O 1
ATOM 751 N N . ILE A 1 92 ? -5.364 -9.282 -0.126 1.00 97.75 92 ILE A N 1
ATOM 752 C CA . ILE A 1 92 ? -4.128 -8.549 -0.425 1.00 97.75 92 ILE A CA 1
ATOM 753 C C . ILE A 1 92 ? -2.874 -9.313 0.016 1.00 97.75 92 ILE A C 1
ATOM 755 O O . ILE A 1 92 ? -1.881 -9.327 -0.709 1.00 97.75 92 ILE A O 1
ATOM 759 N N . LEU A 1 93 ? -2.922 -10.011 1.155 1.00 97.12 93 LEU A N 1
ATOM 760 C CA . LEU A 1 93 ? -1.801 -10.835 1.617 1.00 97.12 93 LEU A CA 1
ATOM 761 C C . LEU A 1 93 ? -1.585 -12.057 0.717 1.00 97.12 93 LEU A C 1
ATOM 763 O O . LEU A 1 93 ? -0.447 -12.398 0.411 1.00 97.12 93 LEU A O 1
ATOM 767 N N . LYS A 1 94 ? -2.662 -12.681 0.223 1.00 96.81 94 LYS A N 1
ATOM 768 C CA . LYS A 1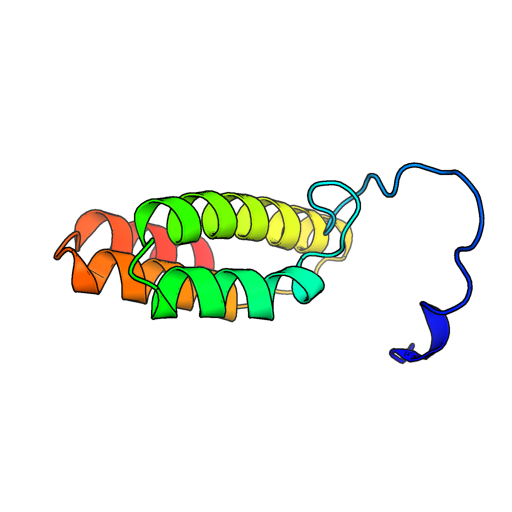 94 ? -2.557 -13.754 -0.777 1.00 96.81 94 LYS A CA 1
ATOM 769 C C . LYS A 1 94 ? -1.952 -13.261 -2.087 1.00 96.81 94 LYS A C 1
ATOM 771 O O . LYS A 1 94 ? -1.141 -13.974 -2.662 1.00 96.81 94 LYS A O 1
ATOM 776 N N . ARG A 1 95 ? -2.311 -12.052 -2.535 1.00 95.56 95 ARG A N 1
ATOM 777 C CA . ARG A 1 95 ? -1.719 -11.433 -3.730 1.00 95.56 95 ARG A CA 1
ATOM 778 C C . ARG A 1 95 ? -0.210 -11.231 -3.581 1.00 95.56 95 ARG A C 1
ATOM 780 O O . ARG A 1 95 ? 0.506 -11.489 -4.532 1.00 95.56 95 ARG A O 1
ATOM 787 N N . TYR A 1 96 ? 0.267 -10.832 -2.399 1.00 92.69 96 TYR A N 1
ATOM 788 C CA . TYR A 1 96 ? 1.704 -10.695 -2.118 1.00 92.69 96 TYR A CA 1
ATOM 789 C C . TYR A 1 96 ? 2.470 -12.027 -2.186 1.00 92.69 96 TYR A C 1
ATOM 791 O O . TYR A 1 96 ? 3.641 -12.052 -2.550 1.00 92.69 96 TYR A O 1
ATOM 799 N N . MET A 1 97 ? 1.824 -13.126 -1.797 1.00 89.69 97 MET A N 1
ATOM 800 C CA . MET A 1 97 ? 2.436 -14.459 -1.769 1.00 89.69 97 MET A CA 1
ATOM 801 C C . MET A 1 97 ? 2.393 -15.190 -3.120 1.00 89.69 97 MET A C 1
ATOM 803 O O . MET A 1 97 ? 2.952 -16.283 -3.213 1.00 89.69 97 MET A O 1
ATOM 807 N N . SER A 1 98 ? 1.687 -14.640 -4.114 1.00 80.25 98 SER A N 1
ATOM 808 C CA . SER A 1 98 ? 1.505 -15.235 -5.444 1.00 80.25 98 SER A CA 1
ATOM 809 C C . SER A 1 98 ? 2.541 -14.744 -6.442 1.00 80.25 98 SER A C 1
ATOM 811 O O . SER A 1 98 ? 2.767 -15.523 -7.393 1.00 80.25 98 SER A O 1
#

Radius of gyration: 14.79 Å; chains: 1; bounding box: 38×33×32 Å